Protein AF-A0A2G9QLM9-F1 (afdb_monomer_lite)

InterPro domains:
  IPR011009 Protein kinase-like domain superfamily [SSF56112] (1-44)

Structure (mmCIF, N/CA/C/O backbone):
data_AF-A0A2G9QLM9-F1
#
_entry.id   AF-A0A2G9QLM9-F1
#
loop_
_atom_site.group_PDB
_atom_site.id
_atom_site.type_symbol
_atom_site.label_atom_id
_atom_site.label_alt_id
_atom_site.label_comp_id
_atom_site.label_asym_id
_atom_site.label_entity_id
_atom_site.label_seq_id
_atom_site.pdbx_PDB_ins_code
_atom_site.Cartn_x
_atom_site.Cartn_y
_atom_site.Cartn_z
_atom_site.occupancy
_atom_site.B_iso_or_equiv
_atom_site.auth_seq_id
_atom_site.auth_comp_id
_atom_site.auth_asym_id
_atom_site.auth_atom_id
_atom_site.pdbx_PDB_model_num
ATOM 1 N N . GLU A 1 1 ? 1.650 8.184 1.570 1.00 90.50 1 GLU A N 1
ATOM 2 C CA . GLU A 1 1 ? 0.955 6.895 1.333 1.00 90.50 1 GLU A CA 1
ATOM 3 C C . GLU A 1 1 ? 1.494 5.797 2.239 1.00 90.50 1 GLU A C 1
ATOM 5 O O . GLU A 1 1 ? 0.719 5.271 3.022 1.00 90.50 1 GLU A O 1
ATOM 10 N N . PHE A 1 2 ? 2.802 5.501 2.230 1.00 95.31 2 PHE A N 1
ATOM 11 C CA . PHE A 1 2 ? 3.388 4.497 3.137 1.00 95.31 2 PHE A CA 1
ATOM 12 C C . PHE A 1 2 ? 3.199 4.824 4.626 1.00 95.31 2 PHE A C 1
ATOM 14 O O . PHE A 1 2 ? 2.712 3.986 5.377 1.00 95.31 2 PHE A O 1
ATOM 21 N N . ALA A 1 3 ? 3.507 6.055 5.052 1.00 97.50 3 ALA A N 1
ATOM 22 C C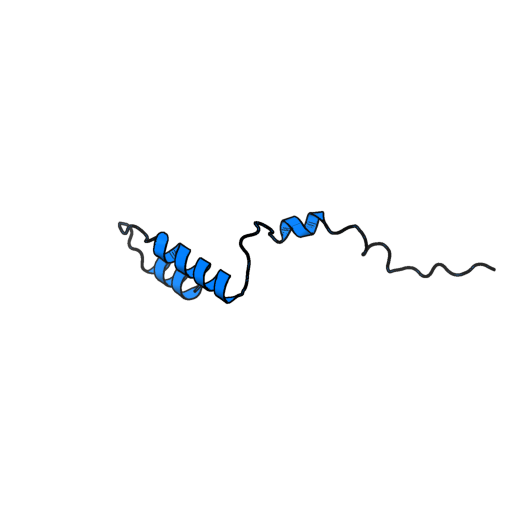A . ALA A 1 3 ? 3.262 6.484 6.432 1.00 97.50 3 ALA A CA 1
ATOM 23 C C . ALA A 1 3 ? 1.767 6.410 6.800 1.00 97.50 3 ALA A C 1
ATOM 25 O O . ALA A 1 3 ? 1.417 5.940 7.875 1.00 97.50 3 ALA A O 1
ATOM 26 N N . THR A 1 4 ? 0.880 6.807 5.881 1.00 96.56 4 THR A N 1
ATOM 27 C CA . THR A 1 4 ? -0.581 6.715 6.040 1.00 96.56 4 THR A CA 1
ATOM 28 C C . THR A 1 4 ? -1.040 5.271 6.245 1.00 96.56 4 THR A C 1
ATOM 30 O O . THR A 1 4 ? -1.797 5.003 7.172 1.00 96.56 4 THR A O 1
ATOM 33 N N . TYR A 1 5 ? -0.542 4.338 5.428 1.00 97.44 5 TYR A N 1
ATOM 34 C CA . TYR A 1 5 ? -0.813 2.906 5.560 1.00 97.44 5 TYR A CA 1
ATOM 35 C C . TYR A 1 5 ? -0.342 2.366 6.916 1.00 97.44 5 TYR A C 1
ATOM 37 O O . TYR A 1 5 ? -1.108 1.717 7.623 1.00 97.44 5 TYR A O 1
ATOM 45 N N . LEU A 1 6 ? 0.895 2.681 7.316 1.00 97.44 6 LEU A N 1
ATOM 46 C CA . LEU A 1 6 ? 1.449 2.235 8.597 1.00 97.44 6 LEU A CA 1
ATOM 47 C C . LEU A 1 6 ? 0.669 2.795 9.790 1.00 97.44 6 LEU A C 1
ATOM 49 O O . LEU A 1 6 ? 0.397 2.062 10.737 1.00 97.44 6 LEU A O 1
ATOM 53 N N . ASN A 1 7 ? 0.270 4.065 9.732 1.00 97.31 7 ASN A N 1
ATOM 54 C CA . ASN A 1 7 ? -0.554 4.678 10.769 1.00 97.31 7 ASN A CA 1
ATOM 55 C C . ASN A 1 7 ? -1.933 4.015 10.858 1.00 97.31 7 ASN A C 1
ATOM 57 O O . ASN A 1 7 ? -2.367 3.717 11.967 1.00 97.31 7 ASN A O 1
ATOM 61 N N . PHE A 1 8 ? -2.572 3.711 9.721 1.00 96.12 8 PHE A N 1
ATOM 62 C CA . PHE A 1 8 ? -3.839 2.973 9.696 1.00 96.12 8 PHE A CA 1
ATOM 63 C C . PHE A 1 8 ? -3.699 1.596 10.353 1.00 96.12 8 PHE A C 1
ATOM 65 O O . PHE A 1 8 ? -4.474 1.251 11.241 1.00 96.12 8 PHE A O 1
ATOM 72 N N . CYS A 1 9 ? -2.671 0.829 9.978 1.00 95.44 9 CYS A N 1
ATOM 73 C CA . CYS A 1 9 ? -2.423 -0.485 10.571 1.00 95.44 9 CYS A CA 1
ATOM 74 C C . CYS A 1 9 ? -2.193 -0.407 12.087 1.00 95.44 9 CYS A C 1
ATOM 76 O O . CYS A 1 9 ? -2.625 -1.295 12.814 1.00 95.44 9 CYS A O 1
ATOM 78 N N . ARG A 1 10 ? -1.536 0.654 12.574 1.00 96.31 10 ARG A N 1
ATOM 79 C CA . ARG A 1 10 ? -1.304 0.878 14.011 1.00 96.31 10 ARG A CA 1
ATOM 80 C C . ARG A 1 10 ? -2.555 1.318 14.772 1.00 96.31 10 ARG A C 1
ATOM 82 O O . ARG A 1 10 ? -2.591 1.131 15.983 1.00 96.31 10 ARG A O 1
ATOM 89 N N . SER A 1 11 ? -3.532 1.930 14.101 1.00 96.00 11 SER A N 1
ATOM 90 C CA . SER A 1 11 ? -4.775 2.391 14.732 1.00 96.00 11 SER A CA 1
ATOM 91 C C . SER A 1 11 ? -5.863 1.321 14.826 1.00 96.00 11 SER A C 1
ATOM 93 O O . SER A 1 11 ? -6.845 1.546 15.526 1.00 96.00 11 SER A O 1
ATOM 95 N N . LEU A 1 12 ? -5.711 0.187 14.132 1.00 96.00 12 LEU A N 1
ATOM 96 C CA . LEU A 1 12 ? -6.678 -0.911 14.180 1.00 96.00 12 LEU A CA 1
ATOM 97 C C . LEU A 1 12 ? -6.731 -1.534 15.577 1.00 96.00 12 LEU A C 1
ATOM 99 O O . LEU A 1 12 ? -5.700 -1.888 16.158 1.00 96.00 12 LEU A O 1
ATOM 103 N N . ARG A 1 13 ? -7.947 -1.704 16.093 1.00 95.75 13 ARG A N 1
ATOM 104 C CA . ARG A 1 13 ? -8.217 -2.508 17.287 1.00 95.75 13 ARG A CA 1
ATOM 105 C C . ARG A 1 13 ? -8.272 -3.992 16.931 1.00 95.75 13 ARG A C 1
ATOM 107 O O . ARG A 1 13 ? -8.278 -4.371 15.765 1.00 95.75 13 ARG A O 1
ATOM 114 N N . PHE A 1 14 ? -8.303 -4.840 17.954 1.00 93.88 14 PHE A N 1
ATOM 115 C CA . PHE A 1 14 ? -8.310 -6.297 17.795 1.00 93.88 14 PHE A CA 1
ATOM 116 C C . PHE A 1 14 ? -9.512 -6.810 16.983 1.00 93.88 14 PHE A C 1
ATOM 118 O O . PHE A 1 14 ? -9.382 -7.723 16.174 1.00 93.88 14 PHE A O 1
ATOM 125 N N . ASP A 1 15 ? -10.670 -6.209 17.215 1.00 95.31 15 ASP A N 1
ATOM 126 C CA . ASP A 1 15 ? -11.974 -6.546 16.653 1.00 95.31 15 ASP A CA 1
ATOM 127 C C . ASP A 1 15 ? -12.345 -5.701 15.422 1.00 95.31 15 ASP A C 1
ATOM 129 O O . ASP A 1 15 ? -13.358 -5.964 14.769 1.00 95.31 15 ASP A O 1
ATOM 133 N N . ASP A 1 16 ? -11.511 -4.722 15.059 1.00 95.31 16 ASP A N 1
ATOM 134 C CA . ASP A 1 16 ? -11.747 -3.892 13.885 1.00 95.31 16 ASP A CA 1
ATOM 135 C C . ASP A 1 16 ? -11.538 -4.692 12.598 1.00 95.31 16 ASP A C 1
ATOM 137 O O . ASP A 1 16 ? -10.524 -5.364 12.388 1.00 95.31 16 ASP A O 1
ATOM 141 N N . LYS A 1 17 ? -12.478 -4.544 11.664 1.00 94.69 17 LYS A N 1
ATOM 142 C CA . LYS A 1 17 ? -12.315 -5.052 10.306 1.00 94.69 17 LYS A CA 1
ATOM 143 C C . LYS A 1 17 ? -11.536 -4.029 9.468 1.00 94.69 17 LYS A C 1
ATOM 145 O O . LYS A 1 17 ? -12.072 -2.955 9.195 1.00 94.69 17 LYS A O 1
ATOM 150 N N . PRO A 1 18 ? -10.318 -4.341 8.995 1.00 94.12 18 PRO A N 1
ATOM 151 C CA . PRO A 1 18 ? -9.556 -3.420 8.158 1.00 94.12 18 PRO A CA 1
ATOM 152 C C . PRO A 1 18 ? -10.255 -3.130 6.823 1.00 94.12 18 PRO A C 1
ATOM 154 O O . PRO A 1 18 ? -10.707 -4.036 6.115 1.00 94.12 18 PRO A O 1
ATOM 157 N N . ASP A 1 19 ? -10.278 -1.852 6.439 1.00 95.38 19 ASP A N 1
ATOM 158 C CA . ASP A 1 19 ? -10.737 -1.408 5.122 1.00 95.38 19 ASP A CA 1
ATOM 159 C C . ASP A 1 19 ? -9.652 -1.651 4.061 1.00 95.38 19 ASP A C 1
ATOM 161 O O . ASP A 1 19 ? -8.850 -0.786 3.697 1.00 95.38 19 ASP A O 1
ATOM 165 N N . TYR A 1 20 ? -9.628 -2.872 3.532 1.00 96.00 20 TYR A N 1
ATOM 166 C CA . TYR A 1 20 ? -8.701 -3.251 2.467 1.00 96.00 20 TYR A CA 1
ATOM 167 C C . TYR A 1 20 ? -8.924 -2.501 1.152 1.00 96.00 20 TYR A C 1
ATOM 169 O O . TYR A 1 20 ? -8.022 -2.493 0.310 1.00 96.00 20 TYR A O 1
ATOM 177 N N . SER A 1 21 ? -10.115 -1.946 0.922 1.00 97.56 21 SER A N 1
ATOM 178 C CA . SER A 1 21 ? -10.398 -1.178 -0.292 1.00 97.56 21 SER A CA 1
ATOM 179 C C . SER A 1 21 ? -9.665 0.156 -0.229 1.00 97.56 21 SER A C 1
ATOM 181 O O . SER A 1 21 ? -8.931 0.490 -1.160 1.00 97.56 21 SER A O 1
ATOM 183 N N . TYR A 1 22 ? -9.760 0.848 0.908 1.00 96.31 22 TYR A N 1
ATOM 184 C CA . TYR A 1 22 ? -9.005 2.069 1.176 1.00 96.31 22 TYR A CA 1
ATOM 185 C C . TYR A 1 22 ? -7.489 1.849 1.072 1.00 96.31 22 TYR A C 1
ATOM 187 O O . TYR A 1 22 ? -6.801 2.570 0.344 1.00 96.31 22 TYR A O 1
ATOM 195 N N . LEU A 1 23 ? -6.964 0.805 1.725 1.00 97.00 23 LEU A N 1
ATOM 196 C CA . LEU A 1 23 ? -5.523 0.522 1.719 1.00 97.00 23 LEU A CA 1
ATOM 197 C C . LEU A 1 23 ? -4.991 0.224 0.313 1.00 97.00 23 LEU A C 1
ATOM 199 O O . LEU A 1 23 ? -3.934 0.725 -0.073 1.00 97.00 23 LEU A O 1
ATOM 203 N N . ARG A 1 24 ? -5.741 -0.548 -0.484 1.00 96.56 24 ARG A N 1
ATOM 204 C CA . ARG A 1 24 ? -5.395 -0.801 -1.890 1.00 96.56 24 ARG A CA 1
ATOM 205 C C . ARG A 1 24 ? -5.468 0.473 -2.727 1.00 96.56 24 ARG A C 1
ATOM 207 O O . ARG A 1 24 ? -4.623 0.671 -3.601 1.00 96.56 24 ARG A O 1
ATOM 214 N N . GLN A 1 25 ? -6.435 1.348 -2.457 1.00 97.31 25 GLN A N 1
ATOM 215 C CA . GLN A 1 25 ? -6.585 2.605 -3.184 1.00 97.31 25 GLN A CA 1
ATOM 216 C C . GLN A 1 25 ? -5.411 3.564 -2.942 1.00 97.31 25 GLN A C 1
ATOM 218 O O . GLN A 1 25 ? -4.970 4.207 -3.894 1.00 97.31 25 GLN A O 1
ATOM 223 N N . LEU A 1 26 ? -4.857 3.624 -1.721 1.00 97.69 26 LEU A N 1
ATOM 224 C CA . LEU A 1 26 ? -3.668 4.437 -1.417 1.00 97.69 26 LEU A CA 1
ATOM 225 C C . LEU A 1 26 ? -2.509 4.122 -2.370 1.00 97.69 26 LEU A C 1
ATOM 227 O O . LEU A 1 26 ? -1.955 5.023 -3.001 1.00 97.69 26 LEU A O 1
ATOM 231 N N . PHE A 1 27 ? -2.172 2.840 -2.514 1.00 97.38 27 PHE A N 1
ATOM 232 C CA . PHE A 1 27 ? -1.068 2.425 -3.377 1.00 97.38 27 PHE A CA 1
ATOM 233 C C . PHE A 1 27 ? -1.408 2.513 -4.863 1.00 97.38 27 PHE A C 1
ATOM 235 O O . PHE A 1 27 ? -0.545 2.911 -5.637 1.00 97.38 27 PHE A O 1
ATOM 242 N N . ARG A 1 28 ? -2.652 2.228 -5.275 1.00 96.31 28 ARG A N 1
ATOM 243 C CA . ARG A 1 28 ? -3.088 2.426 -6.672 1.00 96.31 28 ARG A CA 1
ATOM 244 C C . ARG A 1 28 ? -2.960 3.885 -7.104 1.00 96.31 28 ARG A C 1
ATOM 246 O O . ARG A 1 28 ? -2.448 4.159 -8.185 1.00 96.31 28 ARG A O 1
ATOM 253 N N . ASN A 1 29 ? -3.377 4.817 -6.247 1.00 96.31 29 ASN A N 1
ATOM 254 C CA . ASN A 1 29 ? -3.246 6.247 -6.517 1.00 96.31 29 ASN A CA 1
ATOM 255 C C . ASN A 1 29 ? -1.778 6.659 -6.629 1.00 96.31 29 ASN A C 1
ATOM 257 O O . ASN A 1 29 ? -1.417 7.359 -7.572 1.00 96.31 29 ASN A O 1
ATOM 261 N N . LEU A 1 30 ? -0.928 6.202 -5.705 1.00 96.94 30 LEU A N 1
ATOM 262 C CA . LEU A 1 30 ? 0.511 6.456 -5.777 1.00 96.94 30 LEU A CA 1
ATOM 263 C C . LEU A 1 30 ? 1.119 5.891 -7.066 1.00 96.94 30 LEU A C 1
ATOM 265 O O . LEU A 1 30 ? 1.867 6.589 -7.742 1.00 96.94 30 LEU A O 1
ATOM 269 N N . PHE A 1 31 ? 0.771 4.655 -7.420 1.00 96.00 31 PHE A N 1
ATOM 270 C CA . PHE A 1 31 ? 1.277 3.960 -8.599 1.00 96.00 31 PHE A CA 1
ATOM 271 C C . PHE A 1 31 ? 0.954 4.721 -9.891 1.00 96.00 31 PHE A C 1
ATOM 273 O O . PHE A 1 31 ? 1.851 4.985 -10.688 1.00 96.00 31 PHE A O 1
ATOM 280 N N . HIS A 1 32 ? -0.297 5.168 -10.048 1.00 96.06 32 HIS A N 1
ATOM 281 C CA . HIS A 1 32 ? -0.696 5.996 -11.189 1.00 96.06 32 HIS A CA 1
ATOM 282 C C . HIS A 1 32 ? -0.009 7.368 -11.190 1.00 96.06 32 HIS A C 1
ATOM 284 O O . HIS A 1 32 ? 0.419 7.831 -12.243 1.00 96.06 32 HIS A O 1
ATOM 290 N N . ARG A 1 33 ? 0.133 8.022 -10.026 1.00 96.75 33 ARG A N 1
ATOM 291 C CA . ARG A 1 33 ? 0.811 9.329 -9.912 1.00 96.75 33 ARG A CA 1
ATOM 292 C C . ARG A 1 33 ? 2.284 9.272 -10.309 1.00 96.75 33 ARG A C 1
ATOM 294 O O . ARG A 1 33 ? 2.798 10.263 -10.811 1.00 96.75 33 ARG A O 1
ATOM 301 N N . GLN A 1 34 ? 2.942 8.136 -10.086 1.00 96.44 34 GLN A N 1
ATOM 302 C CA . GLN A 1 34 ? 4.326 7.912 -10.506 1.00 96.44 34 GLN A CA 1
ATOM 303 C C . GLN A 1 34 ? 4.453 7.497 -11.981 1.00 96.44 34 GLN A C 1
ATOM 305 O O . GLN A 1 34 ? 5.564 7.315 -12.467 1.00 96.44 34 GLN A O 1
ATOM 310 N N . GLY A 1 35 ? 3.335 7.363 -12.705 1.00 95.12 35 GLY A N 1
ATOM 311 C CA . GLY A 1 35 ? 3.330 7.033 -14.131 1.00 95.12 35 GLY A CA 1
ATOM 312 C C . GLY A 1 35 ? 3.588 5.558 -14.442 1.00 95.12 35 GLY A C 1
ATOM 313 O O . GLY A 1 35 ? 3.903 5.226 -15.583 1.00 95.12 35 GLY A O 1
ATOM 314 N N . PHE A 1 36 ? 3.466 4.663 -13.459 1.00 94.75 36 PHE A N 1
ATOM 315 C CA . PHE A 1 36 ? 3.661 3.235 -13.689 1.00 94.75 36 PHE A CA 1
ATOM 316 C C . PHE A 1 36 ? 2.450 2.589 -14.375 1.00 94.75 36 PHE A C 1
ATOM 318 O O . PHE A 1 36 ? 1.300 2.983 -14.164 1.00 94.75 36 PHE A O 1
ATOM 325 N N . SER A 1 37 ? 2.725 1.554 -15.173 1.00 92.31 37 SER A N 1
ATOM 326 C CA . SER A 1 37 ? 1.721 0.746 -15.873 1.00 92.31 37 SER A CA 1
ATOM 327 C C . SER A 1 37 ? 1.587 -0.627 -15.230 1.00 92.31 37 SER A C 1
ATOM 329 O O . SER A 1 37 ? 2.561 -1.199 -14.755 1.00 92.31 37 SER A O 1
ATOM 331 N N . TYR A 1 38 ? 0.371 -1.169 -15.207 1.00 91.69 38 TYR A N 1
ATOM 332 C CA . TYR A 1 38 ? 0.093 -2.477 -14.610 1.00 91.69 38 TYR A CA 1
ATOM 333 C C . TYR A 1 38 ? 0.387 -3.613 -15.606 1.00 91.69 38 TYR A C 1
ATOM 335 O O . TYR A 1 38 ? -0.508 -4.337 -16.038 1.00 91.69 38 TYR A O 1
ATOM 343 N N . ASP A 1 39 ? 1.648 -3.720 -16.017 1.00 91.31 39 ASP A N 1
ATOM 344 C CA . ASP A 1 39 ? 2.146 -4.635 -17.056 1.00 91.31 39 ASP A CA 1
ATOM 345 C C . ASP A 1 39 ? 2.659 -5.981 -16.507 1.00 91.31 39 ASP A C 1
ATOM 347 O O . ASP A 1 39 ? 3.044 -6.859 -17.277 1.00 91.31 39 ASP A O 1
ATOM 351 N N . TYR A 1 40 ? 2.626 -6.164 -15.181 1.00 92.50 40 TYR A N 1
ATOM 352 C CA . TYR A 1 40 ? 3.171 -7.324 -14.460 1.00 92.50 40 TYR A CA 1
ATOM 353 C C . TYR A 1 40 ? 4.689 -7.522 -14.644 1.00 92.50 40 TYR A C 1
ATOM 355 O O . TYR A 1 40 ? 5.221 -8.606 -14.370 1.00 92.50 40 TYR A O 1
ATOM 363 N N . VAL A 1 41 ? 5.410 -6.472 -15.053 1.00 90.75 41 VAL A N 1
ATOM 364 C CA . VAL A 1 41 ? 6.863 -6.490 -15.227 1.00 90.75 41 VAL A CA 1
ATOM 365 C C . VAL A 1 41 ? 7.553 -5.965 -13.967 1.00 90.75 41 VAL A C 1
ATOM 367 O O . VAL A 1 41 ? 7.789 -4.781 -13.772 1.00 90.75 41 VAL A O 1
ATOM 370 N N . PHE A 1 42 ? 7.902 -6.897 -13.090 1.00 90.56 42 PHE A N 1
ATOM 371 C CA . PHE A 1 42 ? 8.707 -6.672 -11.886 1.00 90.56 42 PHE A CA 1
ATOM 372 C C . PHE A 1 42 ? 10.218 -6.771 -12.145 1.00 90.56 42 PHE A C 1
ATOM 374 O O . PHE A 1 42 ? 10.642 -7.398 -13.118 1.00 90.56 42 PHE A O 1
ATOM 381 N N . ASP A 1 43 ? 11.028 -6.277 -11.207 1.00 89.81 43 ASP A N 1
ATOM 382 C CA . ASP A 1 43 ? 12.499 -6.272 -11.277 1.00 89.81 43 ASP A CA 1
ATOM 383 C C . ASP A 1 43 ? 13.108 -7.657 -11.556 1.00 89.81 43 ASP A C 1
ATOM 385 O O . ASP A 1 43 ? 14.049 -7.795 -12.340 1.00 89.81 43 ASP A O 1
ATOM 389 N N . TRP A 1 44 ? 12.534 -8.724 -10.989 1.00 89.25 44 TRP A N 1
ATOM 390 C CA . TRP A 1 44 ? 13.014 -10.093 -11.221 1.00 89.25 44 TRP A CA 1
ATOM 391 C C . TRP A 1 44 ? 12.751 -10.615 -12.639 1.00 89.25 44 TRP A C 1
ATOM 393 O O . TRP A 1 44 ? 13.376 -11.593 -13.052 1.00 89.25 44 TRP A O 1
ATOM 403 N N . ASN A 1 45 ? 11.851 -9.990 -13.406 1.00 88.62 45 ASN A N 1
ATOM 404 C CA . ASN A 1 45 ? 11.698 -10.304 -14.826 1.00 88.62 45 ASN A CA 1
ATOM 405 C C . ASN A 1 45 ? 12.903 -9.789 -15.618 1.00 88.62 45 ASN A C 1
ATOM 407 O O . ASN A 1 45 ? 13.373 -10.481 -16.516 1.00 88.62 45 ASN A O 1
ATOM 411 N N . MET A 1 46 ? 13.459 -8.635 -15.234 1.00 81.50 46 MET A N 1
ATOM 412 C CA . MET A 1 46 ? 14.618 -8.036 -15.904 1.00 81.50 46 MET A CA 1
ATOM 413 C C . MET A 1 46 ? 15.912 -8.811 -15.651 1.00 81.50 46 MET A C 1
ATOM 415 O O . MET A 1 46 ? 16.785 -8.841 -16.514 1.00 81.50 46 MET A O 1
ATOM 419 N N . LEU A 1 47 ? 16.012 -9.529 -14.528 1.00 75.44 47 LEU A N 1
ATOM 420 C CA . LEU A 1 47 ? 17.153 -10.408 -14.236 1.00 75.44 47 LEU A CA 1
ATOM 421 C C . LEU A 1 47 ? 17.286 -11.573 -15.232 1.00 75.44 47 LEU A C 1
ATOM 423 O O . LEU A 1 47 ? 18.388 -12.067 -15.454 1.00 75.44 47 LEU A O 1
ATOM 427 N N . LYS A 1 48 ? 16.185 -11.990 -15.873 1.00 62.91 48 LYS A N 1
ATOM 428 C CA . LYS A 1 48 ? 16.197 -13.030 -16.920 1.00 62.91 48 L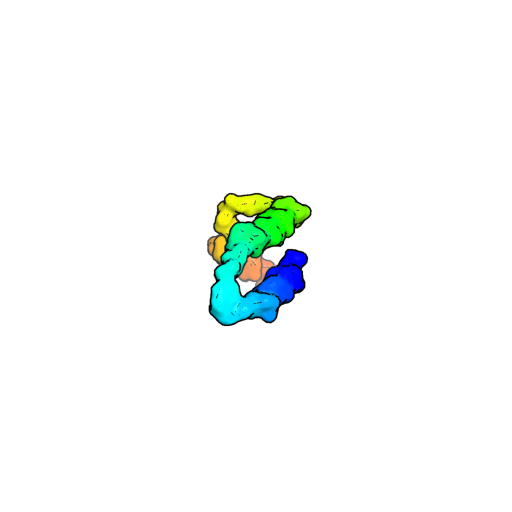YS A CA 1
ATOM 429 C C . LYS A 1 48 ? 16.650 -12.497 -18.283 1.00 62.91 48 LYS A C 1
ATOM 431 O O . LYS A 1 48 ? 17.012 -13.282 -19.153 1.00 62.91 48 LYS A O 1
ATOM 436 N N . PHE A 1 49 ? 16.644 -11.174 -18.450 1.00 58.28 49 PHE A N 1
ATOM 437 C CA . PHE A 1 49 ? 17.031 -10.465 -19.667 1.00 58.28 49 PHE A CA 1
ATOM 438 C C . PHE A 1 49 ? 18.320 -9.663 -19.489 1.00 58.28 49 PHE A C 1
ATOM 440 O O . PHE A 1 49 ? 18.549 -8.722 -20.240 1.00 58.28 49 PHE A O 1
ATOM 447 N N . ILE A 1 50 ? 19.188 -10.033 -18.542 1.00 59.72 50 ILE A N 1
ATOM 448 C CA . ILE A 1 50 ? 20.602 -9.669 -18.625 1.00 59.72 50 ILE A CA 1
ATOM 449 C C . ILE A 1 50 ? 21.244 -10.730 -19.529 1.00 59.72 50 ILE A C 1
ATOM 451 O O . ILE A 1 50 ? 21.709 -11.752 -19.018 1.00 59.72 50 ILE A O 1
ATOM 455 N N . PRO A 1 51 ? 21.294 -10.564 -20.873 1.00 55.00 51 PRO A N 1
ATOM 456 C CA . PRO A 1 51 ? 22.330 -11.258 -21.604 1.00 55.00 51 PRO A CA 1
ATOM 457 C C . PRO A 1 51 ? 23.631 -10.802 -20.953 1.00 55.00 51 PRO A C 1
ATOM 459 O O . PRO A 1 51 ? 23.776 -9.631 -20.603 1.00 55.00 51 PRO A O 1
ATOM 462 N N . SER A 1 52 ? 24.543 -11.738 -20.766 1.00 58.00 52 SER A N 1
ATOM 463 C CA . SER A 1 52 ? 25.903 -11.631 -20.238 1.00 58.00 52 SER A CA 1
ATOM 464 C C . SER A 1 52 ? 26.798 -10.609 -20.974 1.00 58.00 52 SER A C 1
ATOM 466 O O . SER A 1 52 ? 27.953 -10.870 -21.282 1.00 58.00 52 SER A O 1
ATOM 468 N N . ARG A 1 53 ? 26.297 -9.405 -21.260 1.00 54.72 53 ARG A N 1
ATOM 469 C CA . ARG A 1 53 ? 26.969 -8.329 -21.994 1.00 54.72 53 ARG A CA 1
ATOM 470 C C . ARG A 1 53 ? 27.881 -7.484 -21.112 1.00 54.72 53 ARG A C 1
ATOM 472 O O . ARG A 1 53 ? 28.572 -6.620 -21.631 1.00 54.72 53 ARG A O 1
ATOM 479 N N . VAL A 1 54 ? 27.940 -7.769 -19.810 1.00 52.97 54 VAL A N 1
ATOM 480 C CA . VAL A 1 54 ? 28.927 -7.180 -18.886 1.00 52.97 54 VAL A CA 1
ATOM 481 C C . VAL A 1 54 ? 30.088 -8.151 -18.598 1.00 52.97 54 VAL A C 1
ATOM 483 O O . VAL A 1 54 ? 30.978 -7.835 -17.825 1.00 52.97 54 VAL A O 1
ATOM 486 N N . ALA A 1 55 ? 30.139 -9.325 -19.245 1.00 50.12 55 ALA A N 1
ATOM 487 C CA . ALA A 1 55 ? 31.278 -10.244 -19.122 1.00 50.12 55 ALA A CA 1
ATOM 488 C C . ALA A 1 55 ? 32.385 -10.014 -20.175 1.00 50.12 55 ALA A C 1
ATOM 490 O O . ALA A 1 55 ? 33.403 -10.695 -20.136 1.00 50.12 55 ALA A O 1
ATOM 491 N N . SER A 1 56 ? 32.215 -9.076 -21.118 1.00 51.44 56 SER A N 1
ATOM 492 C CA . SER A 1 56 ? 33.154 -8.876 -22.237 1.00 51.44 56 SER A CA 1
ATOM 493 C C . SER A 1 56 ? 33.809 -7.491 -22.310 1.00 51.44 56 SER A C 1
ATOM 495 O O . SER A 1 56 ? 34.504 -7.205 -23.280 1.00 51.44 56 SER A O 1
ATOM 497 N N . SER A 1 57 ? 33.631 -6.617 -21.316 1.00 53.09 57 SER A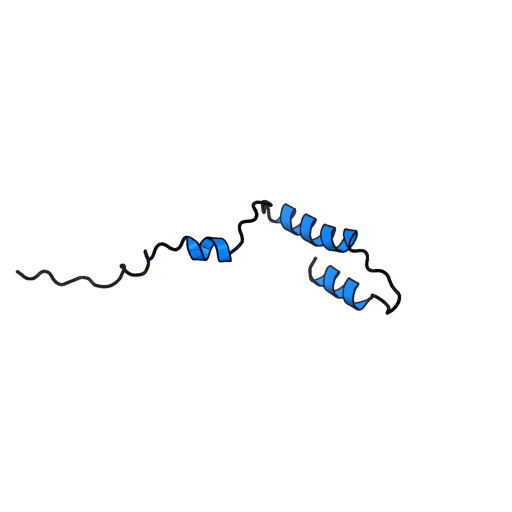 N 1
ATOM 498 C CA . SER A 1 57 ? 34.241 -5.275 -21.306 1.00 53.09 57 SER A CA 1
ATOM 499 C C . SER A 1 57 ? 35.483 -5.192 -20.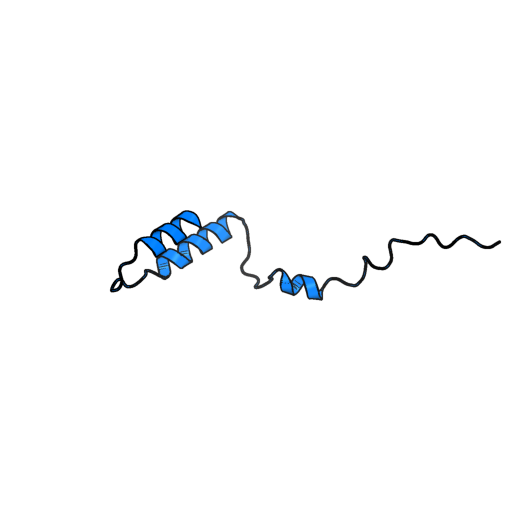417 1.00 53.09 57 SER A C 1
ATOM 501 O O . SER A 1 57 ? 35.600 -4.299 -19.580 1.00 53.09 57 SER A O 1
ATOM 503 N N . GLY A 1 58 ? 36.418 -6.124 -20.581 1.00 54.69 58 GLY A N 1
ATOM 504 C CA . GLY A 1 58 ? 37.6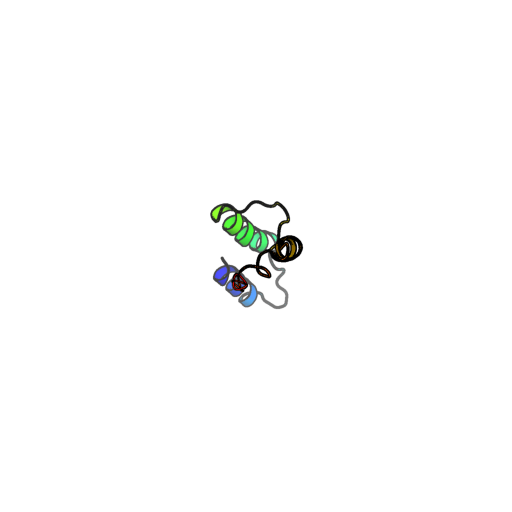92 -6.049 -19.878 1.00 54.69 58 GLY A CA 1
ATOM 505 C C . GLY A 1 58 ? 38.646 -7.143 -20.301 1.00 54.69 58 GLY A C 1
ATOM 506 O O . GLY A 1 58 ? 38.680 -8.157 -19.636 1.00 54.69 58 GLY A O 1
ATOM 507 N N . PHE A 1 59 ? 39.360 -6.938 -21.410 1.00 49.19 59 PHE A N 1
ATOM 508 C CA . PHE A 1 59 ? 40.784 -7.253 -21.608 1.00 49.19 59 PHE A CA 1
ATOM 509 C C . PHE A 1 59 ? 41.167 -6.782 -23.024 1.00 49.19 59 PHE A C 1
ATOM 511 O O . PHE A 1 59 ? 40.664 -7.340 -24.000 1.00 49.19 59 PHE A O 1
ATOM 518 N N . PRO A 1 60 ? 42.038 -5.770 -23.192 1.00 47.00 60 PRO A N 1
ATOM 519 C CA . PRO A 1 60 ? 42.688 -5.560 -24.473 1.00 47.00 60 PRO A CA 1
ATOM 520 C C . PRO A 1 60 ? 43.746 -6.659 -24.608 1.00 47.00 60 PRO A C 1
ATOM 522 O O . PRO A 1 60 ? 44.814 -6.581 -24.004 1.00 47.00 60 PRO A O 1
ATOM 525 N N . SER A 1 61 ? 43.437 -7.726 -25.345 1.00 51.31 61 SER A N 1
ATOM 526 C CA . SER A 1 61 ? 44.457 -8.697 -25.736 1.00 51.31 61 SER A CA 1
ATOM 527 C C . SER A 1 61 ? 45.442 -8.005 -26.672 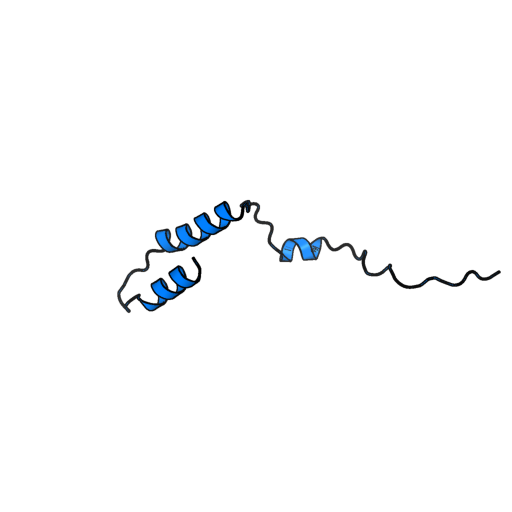1.00 51.31 61 SER A C 1
ATOM 529 O O . SER A 1 61 ? 45.114 -7.654 -27.804 1.00 51.31 61 SER A O 1
ATOM 531 N N . THR A 1 62 ? 46.637 -7.773 -26.140 1.00 58.88 62 THR A N 1
ATOM 532 C CA . THR A 1 62 ? 47.864 -7.387 -26.827 1.00 58.88 62 THR A CA 1
ATOM 533 C C . THR A 1 62 ? 47.945 -7.995 -28.228 1.00 58.88 62 THR A C 1
ATOM 535 O O . THR A 1 62 ? 47.915 -9.214 -28.391 1.00 58.88 62 THR A O 1
ATOM 538 N N . VAL A 1 63 ? 48.072 -7.131 -29.239 1.00 56.75 63 VAL A N 1
ATOM 539 C CA . VAL A 1 63 ? 48.498 -7.507 -30.592 1.00 56.75 63 VAL A CA 1
ATOM 540 C C . VAL A 1 63 ? 49.879 -8.152 -30.487 1.00 56.75 63 VAL A C 1
ATOM 542 O O . VAL A 1 63 ? 50.851 -7.485 -30.145 1.00 56.75 63 VAL A O 1
ATOM 545 N N . HIS A 1 64 ? 49.964 -9.448 -30.780 1.00 44.47 64 HIS A N 1
ATOM 546 C CA . HIS A 1 64 ? 51.219 -10.073 -31.175 1.00 44.47 64 HIS A CA 1
ATOM 547 C C . HIS A 1 64 ? 51.432 -9.812 -32.669 1.00 44.47 64 HIS A C 1
ATOM 549 O O . HIS A 1 64 ? 50.725 -10.371 -33.512 1.00 44.47 64 HIS A O 1
ATOM 555 N N . ARG A 1 65 ? 52.421 -8.974 -32.981 1.00 42.84 65 ARG A N 1
ATOM 556 C CA . ARG A 1 65 ? 53.230 -9.084 -34.193 1.00 42.84 65 ARG A CA 1
ATOM 557 C C . ARG A 1 65 ? 54.692 -8.963 -33.799 1.00 42.84 65 ARG A C 1
ATOM 559 O O . ARG A 1 65 ? 54.966 -8.140 -32.899 1.00 42.84 65 ARG A O 1
#

Secondary structure (DSSP, 8-state):
-HHHHHHHHHH--TT----HHHHHHHHHHHHHHTT---S---HHHHGGG--STTSSSS-------

Sequence (65 aa):
EFATYLNFCRSLRFDDKPDYSYLRQLFRNLFHRQGFSYDYVFDWNMLKFIPSRVASSGFPSTVHR

Radius of gyration: 23.44 Å; chains: 1; bounding box: 66×22×52 Å

Organism: Aquarana catesbeiana (NCBI:txid8400)

Foldseek 3Di:
DVVVLVVLVVPDDPPDDDPPVVSVVVVVVVCVVVVHDPPVDDPVNVVVVPPVPVVPPDDPPDDDD

pLDDT: mean 82.95, std 18.83, range [42.84, 97.69]